Protein AF-A0A920LUT8-F1 (afdb_monomer_lite)

Radius of gyration: 32.02 Å; chains: 1; bounding box: 129×36×58 Å

Secondary structure (DSSP, 8-state):
------------------------------EEEHHHHHHHHHHHHHHTT--B-----TT-EEEPPSSPPEEEESTTSTTEEEEE--STT--EEEEE--B------------PPPPP--

Structure (mmCIF, N/CA/C/O backbone):
data_AF-A0A920LUT8-F1
#
_entry.id   AF-A0A920LUT8-F1
#
loop_
_atom_site.group_PDB
_atom_site.id
_atom_site.type_symbol
_atom_site.label_atom_id
_atom_site.label_alt_id
_atom_site.label_comp_id
_atom_site.label_asym_id
_atom_site.label_entity_id
_atom_site.label_seq_id
_atom_site.pdbx_PDB_ins_code
_atom_site.Cartn_x
_atom_site.Cartn_y
_atom_site.Cartn_z
_atom_site.occupancy
_atom_site.B_iso_or_equiv
_atom_site.auth_seq_id
_atom_site.auth_comp_id
_atom_site.auth_asym_id
_atom_site.auth_atom_id
_atom_site.pdbx_PDB_model_num
ATOM 1 N N . MET A 1 1 ? 87.743 7.765 -6.455 1.00 40.75 1 MET A N 1
ATOM 2 C CA . MET A 1 1 ? 87.195 8.143 -7.779 1.00 40.75 1 MET A CA 1
ATOM 3 C C . MET A 1 1 ? 85.675 8.181 -7.683 1.00 40.75 1 MET A C 1
ATOM 5 O O . MET A 1 1 ? 85.090 7.206 -7.234 1.00 40.75 1 MET A O 1
ATOM 9 N N . LYS A 1 2 ? 85.056 9.324 -8.001 1.00 40.50 2 LYS A N 1
ATOM 10 C CA . LYS A 1 2 ? 83.606 9.565 -7.909 1.00 40.50 2 LYS A CA 1
ATOM 11 C C . LYS A 1 2 ? 82.926 9.144 -9.215 1.00 40.50 2 LYS A C 1
ATOM 13 O O . LYS A 1 2 ? 83.422 9.497 -10.280 1.00 40.50 2 LYS A O 1
ATOM 18 N N . LYS A 1 3 ? 81.773 8.478 -9.135 1.00 42.47 3 LYS A N 1
ATOM 19 C CA . LYS A 1 3 ? 80.779 8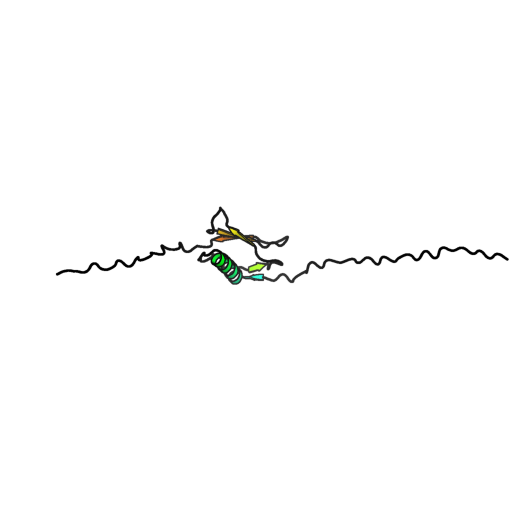.446 -10.218 1.00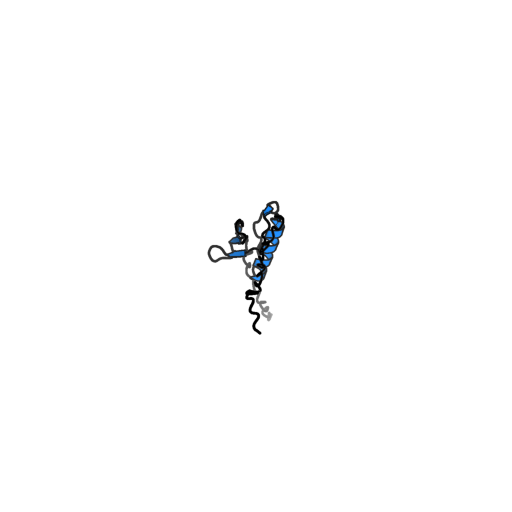 42.47 3 LYS A CA 1
ATOM 20 C C . LYS A 1 3 ? 79.406 8.715 -9.605 1.00 42.47 3 LYS A C 1
ATOM 22 O O . LYS A 1 3 ? 78.791 7.819 -9.043 1.00 42.47 3 LYS A O 1
ATOM 27 N N . SER A 1 4 ? 78.974 9.971 -9.681 1.00 50.00 4 SER A N 1
ATOM 28 C CA . SER A 1 4 ? 77.564 10.338 -9.556 1.00 50.00 4 SER A CA 1
ATOM 29 C C . SER A 1 4 ? 76.917 10.159 -10.917 1.00 50.00 4 SER A C 1
ATOM 31 O O . SER A 1 4 ? 77.368 10.787 -11.867 1.00 50.00 4 SER A O 1
ATOM 33 N N . PHE A 1 5 ? 75.827 9.400 -10.978 1.00 54.19 5 PHE A N 1
ATOM 34 C CA . PHE A 1 5 ? 74.746 9.678 -11.914 1.00 54.19 5 PHE A CA 1
ATOM 35 C C . PHE A 1 5 ? 73.418 9.536 -11.176 1.00 54.19 5 PHE A C 1
ATOM 37 O O . PHE A 1 5 ? 73.011 8.462 -10.744 1.00 54.19 5 PHE A O 1
ATOM 44 N N . SER A 1 6 ? 72.814 10.703 -10.986 1.00 52.16 6 SER A N 1
ATOM 45 C CA . SER A 1 6 ? 71.407 10.937 -10.705 1.00 52.16 6 SER A CA 1
ATOM 46 C C . SER A 1 6 ? 70.526 10.163 -11.685 1.00 52.16 6 SER A C 1
ATOM 48 O O . SER A 1 6 ? 70.771 10.236 -12.884 1.00 52.16 6 SER A O 1
ATOM 50 N N . LEU A 1 7 ? 69.473 9.508 -11.198 1.00 47.59 7 LEU A N 1
ATOM 51 C CA . LEU A 1 7 ? 68.122 9.840 -11.642 1.00 47.59 7 LEU A CA 1
ATOM 52 C C . LEU A 1 7 ? 67.110 9.226 -10.680 1.00 47.59 7 LEU A C 1
ATOM 54 O O . LEU A 1 7 ? 67.124 8.032 -10.392 1.00 47.59 7 LEU A O 1
ATOM 58 N N . ALA A 1 8 ? 66.237 10.090 -10.183 1.00 51.22 8 ALA A N 1
ATOM 59 C CA . ALA A 1 8 ? 65.087 9.773 -9.368 1.00 51.22 8 ALA A CA 1
ATOM 60 C C . ALA A 1 8 ? 64.263 8.619 -9.968 1.00 51.22 8 ALA A C 1
ATOM 62 O O . ALA A 1 8 ? 63.416 8.828 -10.833 1.00 51.22 8 ALA A O 1
ATOM 63 N N . ALA A 1 9 ? 64.442 7.403 -9.452 1.00 50.09 9 ALA A N 1
ATOM 64 C CA . ALA A 1 9 ? 63.496 6.311 -9.648 1.00 50.09 9 ALA A CA 1
ATOM 65 C C . ALA A 1 9 ? 62.304 6.529 -8.705 1.00 50.09 9 ALA A C 1
ATOM 67 O O . ALA A 1 9 ? 62.082 5.805 -7.736 1.00 50.09 9 ALA A O 1
ATOM 68 N N . LYS A 1 10 ? 61.561 7.604 -8.976 1.00 44.19 10 LYS A N 1
ATOM 69 C CA . LYS A 1 10 ? 60.283 7.929 -8.354 1.00 44.19 10 LYS A CA 1
ATOM 70 C C . LYS A 1 10 ? 59.314 6.839 -8.807 1.00 44.19 10 LYS A C 1
ATOM 72 O O . LYS A 1 10 ? 58.771 6.903 -9.904 1.00 44.19 10 LYS A O 1
ATOM 77 N N . LYS A 1 11 ? 59.177 5.774 -8.014 1.00 48.31 11 LYS A N 1
ATOM 78 C CA . LYS A 1 11 ? 58.194 4.717 -8.264 1.00 48.31 11 LYS A CA 1
ATOM 79 C C . LYS A 1 11 ? 56.813 5.329 -8.052 1.00 48.31 11 LYS A C 1
ATOM 81 O O . LYS A 1 11 ? 56.332 5.445 -6.931 1.00 48.31 11 LYS A O 1
ATOM 86 N N . ILE A 1 12 ? 56.244 5.817 -9.148 1.00 58.16 12 ILE A N 1
ATOM 87 C CA . ILE A 1 12 ? 54.877 6.312 -9.247 1.00 58.16 12 ILE A CA 1
ATOM 88 C C . ILE A 1 12 ? 53.975 5.144 -8.840 1.00 58.16 12 ILE A C 1
ATOM 90 O O . ILE A 1 12 ? 53.883 4.145 -9.551 1.00 58.16 12 ILE A O 1
ATOM 94 N N . LEU A 1 13 ? 53.371 5.245 -7.656 1.00 54.34 13 LEU A N 1
ATOM 95 C CA . LEU A 1 13 ? 52.264 4.396 -7.238 1.00 54.34 13 LEU A CA 1
ATOM 96 C C . LEU A 1 13 ? 51.133 4.626 -8.241 1.00 54.34 13 LEU A C 1
ATOM 98 O O . LEU A 1 13 ? 50.437 5.638 -8.177 1.00 54.34 13 LEU A O 1
ATOM 102 N N . ALA A 1 14 ? 50.993 3.710 -9.197 1.00 54.34 14 ALA A N 1
ATOM 103 C CA . ALA A 1 14 ? 49.823 3.622 -10.048 1.00 54.34 14 ALA A CA 1
ATOM 104 C C . ALA A 1 14 ? 48.629 3.280 -9.148 1.00 54.34 14 ALA A C 1
ATOM 106 O O . ALA A 1 14 ? 48.346 2.119 -8.861 1.00 54.34 14 ALA A O 1
ATOM 107 N N . THR A 1 15 ? 47.968 4.317 -8.643 1.00 56.81 15 THR A N 1
ATOM 108 C CA . THR A 1 15 ? 46.637 4.253 -8.048 1.00 56.81 15 THR A CA 1
ATOM 109 C C . THR A 1 15 ? 45.675 3.924 -9.180 1.00 56.81 15 THR A C 1
ATOM 111 O O . THR A 1 15 ? 45.083 4.798 -9.805 1.00 56.81 15 THR A O 1
ATOM 114 N N . ILE A 1 16 ? 45.587 2.638 -9.515 1.00 63.09 16 ILE A N 1
ATOM 115 C CA . ILE A 1 16 ? 44.553 2.128 -10.408 1.00 63.09 16 ILE A CA 1
ATOM 116 C C . ILE A 1 16 ? 43.239 2.357 -9.667 1.00 63.09 16 ILE A C 1
ATOM 118 O O . ILE A 1 16 ? 42.944 1.696 -8.672 1.00 63.09 16 ILE A O 1
ATOM 122 N N . GLY A 1 17 ? 42.520 3.390 -10.105 1.00 57.88 17 GLY A N 1
ATOM 123 C CA . GLY A 1 17 ? 41.250 3.811 -9.547 1.00 57.88 17 GLY A CA 1
ATOM 124 C C . GLY A 1 17 ? 40.284 2.640 -9.517 1.00 57.88 17 GLY A C 1
ATOM 125 O O . GLY A 1 17 ? 39.878 2.119 -10.553 1.00 57.88 17 GLY A O 1
ATOM 126 N N . PHE A 1 18 ? 39.909 2.244 -8.307 1.00 57.72 18 PHE A N 1
ATOM 127 C CA . PHE A 1 18 ? 38.775 1.378 -8.048 1.00 57.72 18 PHE A CA 1
ATOM 128 C C . PHE A 1 18 ? 37.508 2.192 -8.348 1.00 57.72 18 PHE A C 1
ATOM 130 O O . PHE A 1 18 ? 36.867 2.733 -7.453 1.00 57.72 18 PHE A O 1
ATOM 137 N N . MET A 1 19 ? 37.194 2.370 -9.636 1.00 61.09 19 MET A N 1
ATOM 138 C CA . MET A 1 19 ? 35.882 2.836 -10.079 1.00 61.09 19 MET A CA 1
ATOM 139 C C . MET A 1 19 ? 34.900 1.705 -9.792 1.00 61.09 19 MET A C 1
ATOM 141 O O . MET A 1 19 ? 34.666 0.826 -10.620 1.00 61.09 19 MET A O 1
ATOM 145 N N . ILE A 1 20 ? 34.362 1.714 -8.574 1.00 63.88 20 ILE A N 1
ATOM 146 C CA . ILE A 1 20 ? 33.178 0.944 -8.219 1.00 63.88 20 ILE A CA 1
ATOM 147 C C . ILE A 1 20 ? 32.042 1.582 -9.007 1.00 63.88 20 ILE A C 1
ATOM 149 O O . ILE A 1 20 ? 31.419 2.547 -8.569 1.00 63.88 20 ILE A O 1
ATOM 153 N N . VAL A 1 21 ? 31.804 1.097 -10.221 1.00 60.88 21 VAL A N 1
ATOM 154 C CA . VAL A 1 21 ? 30.523 1.334 -10.871 1.00 60.88 21 VAL A CA 1
ATOM 155 C C . VAL A 1 21 ? 29.509 0.632 -9.979 1.00 60.88 21 VAL A C 1
ATOM 157 O O . VAL A 1 21 ? 29.426 -0.594 -9.967 1.00 60.88 21 VAL A O 1
ATOM 160 N N . SER A 1 22 ? 28.789 1.403 -9.168 1.00 58.72 22 SER A N 1
ATOM 161 C CA . SER A 1 22 ? 27.591 0.923 -8.496 1.00 58.72 22 SER A CA 1
ATOM 162 C C . SER A 1 22 ? 26.595 0.565 -9.590 1.00 58.72 22 SER A C 1
ATOM 164 O O . SER A 1 22 ? 25.882 1.430 -10.100 1.00 58.72 22 SER A O 1
ATOM 166 N N . LEU A 1 23 ? 26.581 -0.706 -10.001 1.00 59.34 23 LEU A N 1
ATOM 167 C CA . LEU A 1 23 ? 25.481 -1.263 -10.772 1.00 59.34 23 LEU A CA 1
ATOM 168 C C . LEU A 1 23 ? 24.253 -1.241 -9.857 1.00 59.34 23 LEU A C 1
ATOM 170 O O . LEU A 1 23 ? 23.953 -2.214 -9.171 1.00 59.34 23 LEU A O 1
ATOM 174 N N . ASN A 1 24 ? 23.543 -0.114 -9.830 1.00 59.44 24 ASN A N 1
ATOM 175 C CA . ASN A 1 24 ? 22.152 -0.118 -9.413 1.00 59.44 24 ASN A CA 1
ATOM 176 C C . ASN A 1 24 ? 21.436 -0.972 -10.458 1.00 59.44 24 ASN A C 1
ATOM 178 O O . ASN A 1 24 ? 21.357 -0.587 -11.625 1.00 59.44 24 ASN A O 1
ATOM 182 N N . GLY A 1 25 ? 21.075 -2.193 -10.062 1.00 58.59 25 GLY A N 1
ATOM 183 C CA . GLY A 1 25 ? 20.589 -3.224 -10.964 1.00 58.59 25 GLY A CA 1
ATOM 184 C C . GLY A 1 25 ? 19.473 -2.693 -11.850 1.00 58.59 25 GLY A C 1
ATOM 185 O O . GLY A 1 25 ? 18.411 -2.316 -11.363 1.00 58.59 25 GLY A O 1
ATOM 186 N N . LEU A 1 26 ? 19.709 -2.704 -13.160 1.00 54.00 26 LEU A N 1
ATOM 187 C CA . LEU A 1 26 ? 18.654 -2.599 -14.154 1.00 54.00 26 LEU A CA 1
ATOM 188 C C . LEU A 1 26 ? 17.880 -3.923 -14.119 1.00 54.00 26 LEU A C 1
ATOM 190 O O . LEU A 1 26 ? 18.115 -4.825 -14.920 1.00 54.00 26 LEU A O 1
ATOM 194 N N . GLN A 1 27 ? 17.034 -4.090 -13.104 1.00 57.41 27 GLN A N 1
ATOM 195 C CA . GLN A 1 27 ? 16.124 -5.222 -13.025 1.00 57.41 27 GLN A CA 1
ATOM 196 C C . GLN A 1 27 ? 15.084 -5.059 -14.127 1.00 57.41 27 GLN A C 1
ATOM 198 O O . GLN A 1 27 ? 14.499 -3.987 -14.297 1.00 57.41 27 GLN A O 1
ATOM 203 N N . ALA A 1 28 ? 14.901 -6.121 -14.915 1.00 55.28 28 ALA A N 1
ATOM 204 C CA . ALA A 1 28 ? 13.839 -6.195 -15.904 1.00 55.28 28 ALA A CA 1
ATOM 205 C C . ALA A 1 28 ? 12.531 -5.772 -15.228 1.00 55.28 28 ALA A C 1
ATOM 207 O O . ALA A 1 28 ? 12.160 -6.338 -14.200 1.00 55.28 28 ALA A O 1
ATOM 208 N N . ALA A 1 29 ? 11.880 -4.741 -15.769 1.00 64.56 29 ALA A N 1
ATOM 209 C CA . ALA A 1 29 ? 10.667 -4.188 -15.191 1.00 64.56 29 ALA A CA 1
ATOM 210 C C . ALA A 1 29 ? 9.545 -5.230 -15.291 1.00 64.56 29 ALA A C 1
ATOM 212 O O . ALA A 1 29 ? 8.831 -5.305 -16.290 1.00 64.56 29 ALA A O 1
ATOM 213 N N . GLY A 1 30 ? 9.430 -6.071 -14.265 1.00 85.12 30 GLY A N 1
ATOM 214 C CA . GLY A 1 30 ? 8.316 -6.987 -14.099 1.00 85.12 30 GLY A CA 1
ATOM 215 C C . GLY A 1 30 ? 7.012 -6.226 -13.875 1.00 85.12 30 GLY A C 1
ATOM 216 O O . GLY A 1 30 ? 6.982 -4.998 -13.739 1.00 85.12 30 GLY A O 1
ATOM 217 N N . SER A 1 31 ? 5.913 -6.965 -13.804 1.00 92.19 31 SER A N 1
ATOM 218 C CA . SER A 1 31 ? 4.617 -6.427 -13.401 1.00 92.19 31 SER A CA 1
ATOM 219 C C . SER A 1 31 ? 4.126 -7.124 -12.145 1.00 92.19 31 SER A C 1
ATOM 221 O O . SER A 1 31 ? 4.203 -8.347 -12.073 1.00 92.19 31 SER A O 1
ATOM 223 N N . ILE A 1 32 ? 3.556 -6.359 -11.220 1.00 94.88 32 ILE A N 1
ATOM 224 C CA . ILE A 1 32 ? 2.781 -6.882 -10.098 1.00 94.88 32 ILE A CA 1
ATOM 225 C C . ILE A 1 32 ? 1.292 -6.770 -10.426 1.00 94.88 32 ILE A C 1
ATOM 227 O O . ILE A 1 32 ? 0.805 -5.715 -10.854 1.00 94.88 32 ILE A O 1
ATOM 231 N N . SER A 1 33 ? 0.568 -7.871 -10.242 1.00 96.19 33 SER A N 1
ATOM 232 C CA . SER A 1 33 ? -0.865 -7.918 -10.533 1.00 96.19 33 SER A CA 1
ATOM 233 C C . SER A 1 33 ? -1.701 -7.342 -9.401 1.00 96.19 33 SER A C 1
ATOM 235 O O . SER A 1 33 ? -1.302 -7.316 -8.237 1.00 96.19 33 SER A O 1
ATOM 237 N N . GLY A 1 34 ? -2.925 -6.931 -9.716 1.00 96.00 34 GLY A N 1
ATOM 238 C CA . GLY A 1 34 ? -3.866 -6.481 -8.702 1.00 96.00 34 GLY A CA 1
ATOM 239 C C . GLY A 1 34 ? -4.295 -7.583 -7.728 1.00 96.00 34 GLY A C 1
ATOM 240 O O . GLY A 1 34 ? -4.706 -7.289 -6.608 1.00 96.00 34 GLY A O 1
ATOM 241 N N . VAL A 1 35 ? -4.192 -8.858 -8.110 1.00 96.75 35 VAL A N 1
ATOM 242 C CA . VAL A 1 35 ? -4.430 -9.979 -7.185 1.00 96.75 35 VAL A CA 1
ATOM 243 C C . VAL A 1 35 ? -3.315 -10.055 -6.148 1.00 96.75 35 VAL A C 1
ATOM 245 O O . VAL A 1 35 ? -3.590 -10.089 -4.951 1.00 96.75 35 VAL A O 1
ATOM 248 N N . GLU A 1 36 ? -2.070 -10.017 -6.608 1.00 95.94 36 GLU A N 1
ATOM 249 C CA . GLU A 1 36 ? -0.878 -10.057 -5.761 1.00 95.94 36 GLU A CA 1
ATOM 250 C C . GLU A 1 36 ? -0.818 -8.844 -4.829 1.00 95.94 36 GLU A C 1
ATOM 252 O O . GLU A 1 36 ? -0.685 -8.989 -3.615 1.00 95.94 36 GLU A O 1
ATOM 257 N N . LEU A 1 37 ? -1.073 -7.648 -5.368 1.00 96.62 37 LEU A N 1
ATOM 258 C CA . LEU A 1 37 ? -1.102 -6.416 -4.587 1.00 96.62 37 LEU A CA 1
ATOM 259 C C . LEU A 1 37 ? -2.182 -6.429 -3.496 1.00 96.62 37 LEU A C 1
ATOM 261 O O . LEU A 1 37 ? -1.967 -5.932 -2.389 1.00 96.62 37 LEU A O 1
ATOM 265 N N . ARG A 1 38 ? -3.346 -7.025 -3.786 1.00 97.12 38 ARG A N 1
ATOM 266 C CA . ARG A 1 38 ? -4.398 -7.240 -2.785 1.00 97.12 38 ARG A CA 1
ATOM 267 C C . ARG A 1 38 ? -3.942 -8.213 -1.701 1.00 97.12 38 ARG A C 1
ATOM 269 O O . ARG A 1 38 ? -4.267 -7.983 -0.540 1.00 97.12 38 ARG A O 1
ATOM 276 N N . GLY A 1 39 ? -3.198 -9.256 -2.066 1.00 96.94 39 GLY A N 1
ATOM 277 C CA . GLY A 1 39 ? -2.576 -10.190 -1.128 1.00 96.94 39 GLY A CA 1
ATOM 278 C C . GLY A 1 39 ? -1.657 -9.471 -0.143 1.00 96.94 39 GLY A C 1
ATOM 279 O O . GLY A 1 39 ? -1.900 -9.536 1.058 1.00 96.94 39 GLY A O 1
ATOM 280 N N . HIS A 1 40 ? -0.694 -8.689 -0.644 1.00 96.81 40 HIS A N 1
ATOM 281 C CA . HIS A 1 40 ? 0.216 -7.909 0.205 1.00 96.81 40 HIS A CA 1
ATOM 282 C C . HIS A 1 40 ? -0.523 -6.946 1.141 1.00 96.81 40 HIS A C 1
ATOM 284 O O . HIS A 1 40 ? -0.235 -6.906 2.335 1.00 96.81 40 HIS A O 1
ATOM 290 N N . LEU A 1 41 ? -1.516 -6.210 0.628 1.00 97.38 41 LEU A N 1
ATOM 291 C CA . LEU A 1 41 ? -2.309 -5.303 1.458 1.00 97.38 41 LEU A CA 1
ATOM 292 C C . LEU A 1 41 ? -3.135 -6.058 2.515 1.00 97.38 41 LEU A C 1
ATOM 294 O O . LEU A 1 41 ? -3.298 -5.569 3.628 1.00 97.38 41 LEU A O 1
ATOM 298 N N . THR A 1 42 ? -3.654 -7.243 2.188 1.00 96.88 42 THR A N 1
ATOM 299 C CA . THR A 1 42 ? -4.412 -8.068 3.142 1.00 96.88 42 THR A CA 1
ATOM 300 C C . THR A 1 42 ? -3.508 -8.568 4.267 1.00 96.88 42 THR A C 1
ATOM 302 O O . THR A 1 42 ? -3.893 -8.472 5.430 1.00 96.88 42 THR A O 1
ATOM 305 N N . SER A 1 43 ? -2.293 -9.024 3.946 1.00 97.19 43 SER A N 1
ATOM 306 C CA . SER A 1 43 ? -1.292 -9.414 4.947 1.00 97.19 43 SER A CA 1
ATOM 307 C C . SER A 1 43 ? -0.902 -8.241 5.844 1.00 97.19 43 SER A C 1
ATOM 309 O O . SER A 1 43 ? -0.956 -8.370 7.063 1.00 97.19 43 SER A O 1
ATOM 311 N N . TYR A 1 44 ? -0.627 -7.071 5.255 1.00 97.00 44 TYR A N 1
ATOM 312 C CA . TYR A 1 44 ? -0.342 -5.849 6.011 1.00 97.00 44 TYR A CA 1
ATOM 313 C C . TYR A 1 44 ? -1.472 -5.504 6.993 1.00 97.00 44 TYR A C 1
ATOM 315 O O . TYR A 1 44 ? -1.209 -5.193 8.149 1.00 97.00 44 TYR A O 1
ATOM 323 N N . LEU A 1 45 ? -2.743 -5.595 6.579 1.00 96.31 45 LEU A N 1
ATOM 324 C CA . LEU A 1 45 ? -3.876 -5.355 7.481 1.00 96.31 45 LEU A CA 1
ATOM 325 C C . LEU A 1 45 ? -3.957 -6.394 8.608 1.00 96.31 45 LEU A C 1
ATOM 327 O O . LEU A 1 45 ? -4.200 -6.019 9.756 1.00 96.31 45 LEU A O 1
ATOM 331 N N . ALA A 1 46 ? -3.717 -7.670 8.304 1.00 96.19 46 ALA A N 1
ATOM 332 C CA . ALA A 1 46 ? -3.736 -8.742 9.296 1.00 96.19 46 ALA A CA 1
ATOM 333 C C . ALA A 1 46 ? -2.648 -8.561 10.368 1.00 96.19 46 ALA A C 1
ATOM 335 O O . ALA A 1 46 ? -2.916 -8.776 11.550 1.00 96.19 46 ALA A O 1
ATOM 336 N N . GLU A 1 47 ? -1.458 -8.088 9.987 1.00 96.12 47 GLU A N 1
ATOM 337 C CA . GLU A 1 47 ? -0.380 -7.725 10.922 1.00 96.12 47 GLU A CA 1
ATOM 338 C C . GLU A 1 47 ? -0.785 -6.593 11.879 1.00 96.12 47 GLU A C 1
ATOM 340 O O . GLU A 1 47 ? -0.312 -6.538 13.012 1.00 96.12 47 GLU A O 1
ATOM 345 N N . GLN A 1 48 ? -1.709 -5.721 11.461 1.00 94.69 48 GLN A N 1
ATOM 346 C CA . GLN A 1 48 ? -2.301 -4.678 12.310 1.00 94.69 48 GLN A CA 1
ATOM 347 C C . GLN A 1 48 ? -3.511 -5.173 13.126 1.00 94.69 48 GLN A C 1
ATOM 349 O O . GLN A 1 48 ? -4.184 -4.377 13.781 1.00 94.69 48 GLN A O 1
ATOM 354 N N . GLY A 1 49 ? -3.832 -6.471 13.075 1.00 94.88 49 GLY A N 1
ATOM 355 C CA . GLY A 1 49 ? -5.012 -7.046 13.725 1.00 94.88 49 GLY A CA 1
ATOM 356 C C . GLY A 1 49 ? -6.335 -6.662 13.055 1.00 94.88 49 GLY A C 1
ATOM 357 O O . GLY A 1 49 ? -7.389 -6.722 13.690 1.00 94.88 49 GLY A O 1
ATOM 358 N N . LEU A 1 50 ? -6.293 -6.241 11.789 1.00 94.75 50 LEU A N 1
ATOM 359 C CA . LEU A 1 50 ? -7.457 -5.813 11.024 1.00 94.75 50 LEU A CA 1
ATOM 360 C C . LEU A 1 50 ? -7.849 -6.866 9.990 1.00 94.75 50 LEU A C 1
ATOM 362 O O . LEU A 1 50 ? -7.007 -7.495 9.354 1.00 94.75 50 LEU A O 1
ATOM 366 N N . VAL A 1 51 ? -9.154 -6.997 9.774 1.00 95.12 51 VAL A N 1
ATOM 367 C CA . VAL A 1 51 ? -9.725 -7.821 8.706 1.00 95.12 51 VAL A CA 1
ATOM 368 C C . VAL A 1 51 ? -10.491 -6.905 7.761 1.00 95.12 51 VAL A C 1
ATOM 370 O O . VAL A 1 51 ? -11.243 -6.027 8.190 1.00 95.12 51 VAL A O 1
ATOM 373 N N . GLY A 1 52 ? -10.277 -7.071 6.462 1.00 93.31 52 GLY A N 1
ATOM 374 C CA . GLY A 1 52 ? -10.936 -6.267 5.443 1.00 93.31 52 GLY A CA 1
ATOM 375 C C . GLY A 1 52 ? -10.876 -6.915 4.071 1.00 93.31 52 GLY A C 1
ATOM 376 O O . GLY A 1 52 ? -10.137 -7.873 3.850 1.00 93.31 52 GLY A O 1
ATOM 377 N N . ALA A 1 53 ? -11.648 -6.358 3.143 1.00 94.56 53 ALA A N 1
ATOM 378 C CA . ALA A 1 53 ? -11.701 -6.781 1.748 1.00 94.56 53 ALA A CA 1
ATOM 379 C C . ALA A 1 53 ? -11.235 -5.643 0.817 1.00 94.56 53 ALA A C 1
ATOM 381 O O . ALA A 1 53 ? -12.075 -4.918 0.262 1.00 94.56 53 ALA A O 1
ATOM 382 N N . PRO A 1 54 ? -9.912 -5.453 0.624 1.00 96.12 54 PRO A N 1
ATOM 383 C CA . PRO A 1 54 ? -9.407 -4.315 -0.126 1.00 96.12 54 PRO A CA 1
ATOM 384 C C . PRO A 1 54 ? -9.958 -4.236 -1.551 1.00 96.12 54 PRO A C 1
ATOM 386 O O . PRO A 1 54 ? -9.921 -5.192 -2.330 1.00 96.12 54 PRO A O 1
ATOM 389 N N . ALA A 1 55 ? -10.455 -3.054 -1.904 1.00 95.56 55 ALA A N 1
ATOM 390 C CA . ALA A 1 55 ? -11.096 -2.765 -3.175 1.00 95.56 55 ALA A CA 1
ATOM 391 C C . ALA A 1 55 ? -10.052 -2.538 -4.276 1.00 95.56 55 ALA A C 1
ATOM 393 O O . ALA A 1 55 ? -9.7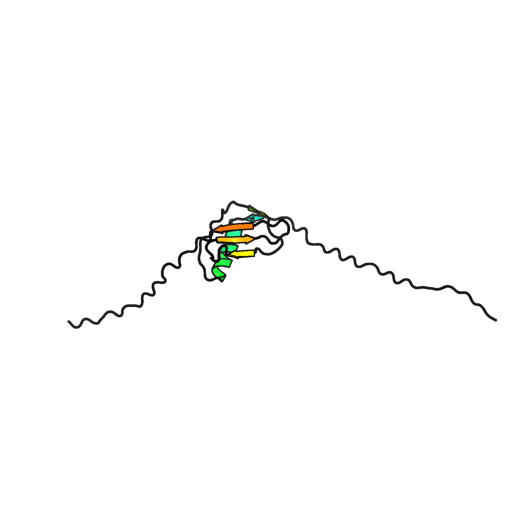54 -1.399 -4.637 1.00 95.56 55 ALA A O 1
ATOM 394 N N . LEU A 1 56 ? -9.499 -3.630 -4.807 1.00 95.00 56 LEU A N 1
ATOM 395 C CA . LEU A 1 56 ? -8.469 -3.589 -5.842 1.00 95.00 56 LEU A CA 1
ATOM 396 C C . LEU A 1 56 ? -8.827 -4.489 -7.030 1.00 95.00 56 LEU A C 1
ATOM 398 O O . LEU A 1 56 ? -9.106 -5.679 -6.862 1.00 95.00 56 LEU A O 1
ATOM 402 N N . ASN A 1 57 ? -8.819 -3.914 -8.236 1.00 95.19 57 ASN A N 1
ATOM 403 C CA . ASN A 1 57 ? -9.135 -4.631 -9.473 1.00 95.19 57 ASN A CA 1
ATOM 404 C C . ASN A 1 57 ? -8.064 -5.698 -9.755 1.00 95.19 57 ASN A C 1
ATOM 406 O O . ASN A 1 57 ? -6.898 -5.358 -9.927 1.00 95.19 57 ASN A O 1
ATOM 410 N N . SER A 1 58 ? -8.471 -6.968 -9.830 1.00 93.50 58 SER A N 1
ATOM 411 C CA . SER A 1 58 ? -7.589 -8.115 -10.099 1.00 93.50 58 SER A CA 1
ATOM 412 C C . SER A 1 58 ? -6.869 -8.035 -11.440 1.00 93.50 58 SER A C 1
ATOM 414 O O . SER A 1 58 ? -5.739 -8.494 -11.541 1.00 93.50 58 SER A O 1
ATOM 416 N N . SER A 1 59 ? -7.511 -7.462 -12.457 1.00 94.62 59 SER A N 1
ATOM 417 C CA . SER A 1 59 ? -6.985 -7.396 -13.824 1.00 94.62 59 SER A CA 1
ATOM 418 C C . SER A 1 59 ? -6.040 -6.215 -14.041 1.00 94.62 59 SER A C 1
ATOM 420 O O . SER A 1 59 ? -5.457 -6.083 -15.114 1.00 94.62 59 SER A O 1
ATOM 422 N N . ARG A 1 60 ? -5.898 -5.325 -13.050 1.00 95.69 60 ARG A N 1
ATOM 423 C CA . ARG A 1 60 ? -4.982 -4.190 -1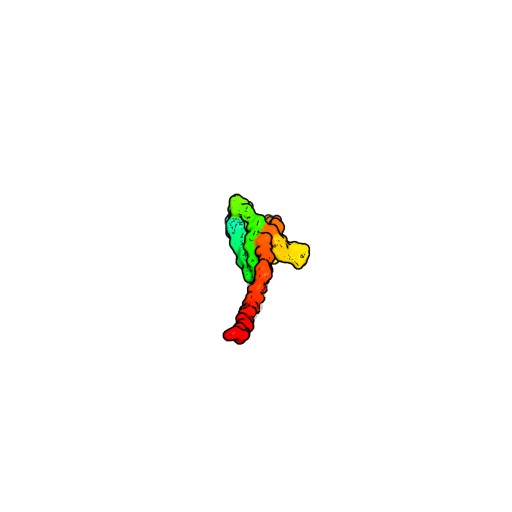3.152 1.00 95.69 60 ARG A CA 1
ATOM 424 C C . ARG A 1 60 ? -3.548 -4.675 -12.972 1.00 95.69 60 ARG A C 1
ATOM 426 O O . ARG A 1 60 ? -3.261 -5.388 -12.019 1.00 95.69 60 ARG A O 1
ATOM 433 N N . GLN A 1 61 ? -2.668 -4.232 -13.860 1.00 95.75 61 GLN A N 1
ATOM 434 C CA . GLN A 1 61 ? -1.232 -4.448 -13.751 1.00 95.75 61 GLN A CA 1
ATOM 435 C C . GLN A 1 61 ? -0.555 -3.162 -13.285 1.00 95.75 61 GLN A C 1
ATOM 437 O O . GLN A 1 61 ? -0.927 -2.063 -13.708 1.00 95.75 61 GLN A O 1
ATOM 442 N N . PHE A 1 62 ? 0.447 -3.309 -12.430 1.00 94.88 62 PHE A N 1
ATOM 443 C CA . PHE A 1 62 ? 1.340 -2.236 -12.020 1.00 94.88 62 PHE A CA 1
ATOM 444 C C . PHE A 1 62 ? 2.769 -2.633 -12.358 1.00 94.88 62 PHE A C 1
ATOM 446 O O . PHE A 1 62 ? 3.091 -3.817 -12.434 1.00 94.88 62 PHE A O 1
ATOM 453 N N . ARG A 1 63 ? 3.645 -1.648 -12.547 1.00 94.38 63 ARG A N 1
ATOM 454 C CA . ARG A 1 63 ? 5.079 -1.920 -12.656 1.00 94.38 63 ARG A CA 1
ATOM 455 C C . ARG A 1 63 ? 5.565 -2.523 -11.334 1.00 94.38 63 ARG A C 1
ATOM 457 O O . ARG A 1 63 ? 5.194 -2.014 -10.278 1.00 94.38 63 ARG A O 1
ATOM 464 N N . ALA A 1 64 ? 6.367 -3.578 -11.382 1.00 93.25 64 ALA A N 1
ATOM 465 C CA . ALA A 1 64 ? 7.043 -4.082 -10.194 1.00 93.25 64 ALA A CA 1
ATOM 466 C C . ALA A 1 64 ? 8.009 -3.022 -9.643 1.00 93.25 64 ALA A C 1
ATOM 468 O O . ALA A 1 64 ? 8.551 -2.211 -10.398 1.00 93.25 64 ALA A O 1
ATOM 469 N N . CYS A 1 65 ? 8.179 -3.028 -8.327 1.00 92.25 65 CYS A N 1
ATOM 470 C CA . CYS A 1 65 ? 9.109 -2.153 -7.630 1.00 92.25 65 CYS A CA 1
ATOM 471 C C . CYS A 1 65 ? 10.433 -2.877 -7.424 1.00 92.25 65 CYS A C 1
ATOM 473 O O . CYS A 1 65 ? 10.461 -4.096 -7.267 1.00 92.25 65 CYS A O 1
ATOM 475 N N . SER A 1 66 ? 11.516 -2.113 -7.407 1.00 91.12 66 SER A N 1
ATOM 476 C CA . SER A 1 66 ? 12.862 -2.624 -7.141 1.00 91.12 66 SER A CA 1
ATOM 477 C C . SER A 1 66 ? 13.093 -2.830 -5.639 1.00 91.12 66 SER A C 1
ATOM 479 O O . SER A 1 66 ? 13.947 -3.616 -5.237 1.00 91.12 66 SER A O 1
ATOM 481 N N . ALA A 1 67 ? 12.326 -2.118 -4.809 1.00 91.25 67 ALA A N 1
ATOM 482 C CA . ALA A 1 67 ? 12.269 -2.273 -3.360 1.00 91.25 67 ALA A CA 1
ATOM 483 C C . ALA A 1 67 ? 10.836 -2.563 -2.880 1.00 91.25 67 ALA A C 1
ATOM 485 O O . ALA A 1 67 ? 9.872 -2.433 -3.639 1.00 91.25 67 ALA A O 1
ATOM 486 N N . ASP A 1 68 ? 10.701 -2.949 -1.610 1.00 93.81 68 ASP A N 1
ATOM 487 C CA . ASP A 1 68 ? 9.422 -3.340 -1.016 1.00 93.81 68 ASP A CA 1
ATOM 488 C C . ASP A 1 68 ? 8.367 -2.226 -1.064 1.00 93.81 68 ASP A C 1
ATOM 490 O O . ASP A 1 68 ? 8.648 -1.030 -0.919 1.00 93.81 68 ASP A O 1
ATOM 494 N N . LEU A 1 69 ? 7.113 -2.641 -1.247 1.00 96.94 69 LEU A N 1
ATOM 495 C CA . LEU A 1 69 ? 5.966 -1.742 -1.230 1.00 96.94 69 LEU A CA 1
ATOM 496 C C . LEU A 1 69 ? 5.792 -1.111 0.150 1.00 96.94 69 LEU A C 1
ATOM 498 O O . LEU A 1 69 ? 5.864 -1.781 1.178 1.00 96.94 69 LEU A O 1
ATOM 502 N N . GLN A 1 70 ? 5.475 0.180 0.162 1.00 97.75 70 GLN A N 1
ATOM 503 C CA . GLN A 1 70 ? 5.148 0.907 1.383 1.00 97.75 70 GLN A CA 1
ATOM 504 C C . GLN A 1 70 ? 3.640 1.086 1.510 1.00 97.75 70 GLN A C 1
ATOM 506 O O . GLN A 1 70 ? 2.971 1.456 0.545 1.00 97.75 70 GLN A O 1
ATOM 511 N N . PHE A 1 71 ? 3.129 0.871 2.719 1.00 97.81 71 PHE A N 1
ATOM 512 C CA . PHE A 1 71 ? 1.716 0.990 3.058 1.00 97.81 71 PHE A CA 1
ATOM 513 C C . PHE A 1 71 ? 1.549 2.047 4.146 1.00 97.81 71 PHE A C 1
ATOM 515 O O . PHE A 1 71 ? 2.156 1.942 5.212 1.00 97.81 71 PHE A O 1
ATOM 522 N N . SER A 1 72 ? 0.731 3.065 3.890 1.00 97.44 72 SER A N 1
ATOM 523 C CA . SER A 1 72 ? 0.460 4.131 4.856 1.00 97.44 72 SER A CA 1
ATOM 524 C C . SER A 1 72 ? -1.043 4.412 4.977 1.00 97.44 72 SER A C 1
ATOM 526 O O . SER A 1 72 ? -1.740 4.551 3.967 1.00 97.44 72 SER A O 1
ATOM 528 N N . PRO A 1 73 ? -1.593 4.501 6.201 1.00 97.12 73 PRO A N 1
ATOM 529 C CA . PRO A 1 73 ? -2.970 4.932 6.397 1.00 97.12 73 PRO A CA 1
ATOM 530 C C . PRO A 1 73 ? -3.179 6.374 5.943 1.00 97.12 73 PRO A C 1
ATOM 532 O O . PRO A 1 73 ? -2.416 7.270 6.307 1.00 97.12 73 PRO A O 1
ATOM 535 N N . LEU A 1 74 ? -4.254 6.616 5.195 1.00 95.50 74 LEU A N 1
ATOM 536 C CA . LEU A 1 74 ? -4.692 7.966 4.867 1.00 95.50 74 LEU A CA 1
ATOM 537 C C . LEU A 1 74 ? -5.702 8.470 5.901 1.00 95.50 74 LEU A C 1
ATOM 539 O O . LEU A 1 74 ? -6.536 7.723 6.415 1.00 95.50 74 LEU A O 1
ATOM 543 N N . PHE A 1 75 ? -5.652 9.774 6.182 1.00 88.69 75 PHE A N 1
ATOM 544 C CA . PHE A 1 75 ? -6.608 10.459 7.063 1.00 88.69 75 PHE A CA 1
ATOM 545 C C . PHE A 1 75 ? -6.676 9.883 8.492 1.00 88.69 75 PHE A C 1
ATOM 547 O O . PHE A 1 75 ? -7.731 9.902 9.121 1.00 88.69 75 PHE A O 1
ATOM 554 N N . GLY A 1 76 ? -5.565 9.336 9.000 1.00 89.69 76 GLY A N 1
ATOM 555 C CA . GLY A 1 76 ? -5.480 8.806 10.367 1.00 89.69 76 GLY A CA 1
ATOM 556 C C . GLY A 1 76 ? -6.305 7.538 10.619 1.00 89.69 76 GLY A C 1
ATOM 557 O O . GLY A 1 76 ? -6.526 7.179 11.772 1.00 89.69 76 GLY A O 1
ATOM 558 N N . SER A 1 77 ? -6.774 6.854 9.569 1.00 93.38 77 SER A N 1
ATOM 559 C CA . SER A 1 77 ? -7.546 5.617 9.698 1.00 93.38 77 SER A CA 1
ATOM 560 C C . SER A 1 77 ? -7.136 4.582 8.655 1.00 93.38 77 SER A C 1
ATOM 562 O O . SER A 1 77 ? -6.698 4.912 7.558 1.00 93.38 77 SER A O 1
ATOM 564 N N . PHE A 1 78 ? -7.363 3.307 8.959 1.00 95.50 78 PHE A N 1
ATOM 565 C CA . PHE A 1 78 ? -7.095 2.203 8.034 1.00 95.50 78 PHE A CA 1
ATOM 566 C C . PHE A 1 78 ? -8.199 2.008 6.986 1.00 95.50 78 PHE A C 1
ATOM 568 O O . PHE A 1 78 ? -8.188 1.010 6.274 1.00 95.50 78 PHE A O 1
ATOM 575 N N . GLN A 1 79 ? -9.169 2.925 6.862 1.00 95.50 79 GLN A N 1
ATOM 576 C CA . GLN A 1 79 ? -10.243 2.813 5.863 1.00 95.50 79 GLN A CA 1
ATOM 577 C C . GLN A 1 79 ? -9.715 2.926 4.429 1.00 95.50 79 GLN A C 1
ATOM 579 O O . GLN A 1 79 ? -10.276 2.336 3.501 1.00 95.50 79 GLN A O 1
ATOM 584 N N . THR A 1 80 ? -8.644 3.699 4.249 1.00 97.12 80 THR A N 1
ATOM 585 C CA . THR A 1 80 ? -7.946 3.856 2.976 1.00 97.12 80 THR A CA 1
ATOM 586 C C . THR A 1 80 ? -6.449 3.792 3.231 1.00 97.12 80 THR A C 1
ATOM 588 O O . THR A 1 80 ? -5.941 4.531 4.068 1.00 97.12 80 THR A O 1
ATOM 591 N N . ILE A 1 81 ? -5.756 2.925 2.501 1.00 98.06 81 ILE A N 1
ATOM 592 C CA . ILE A 1 81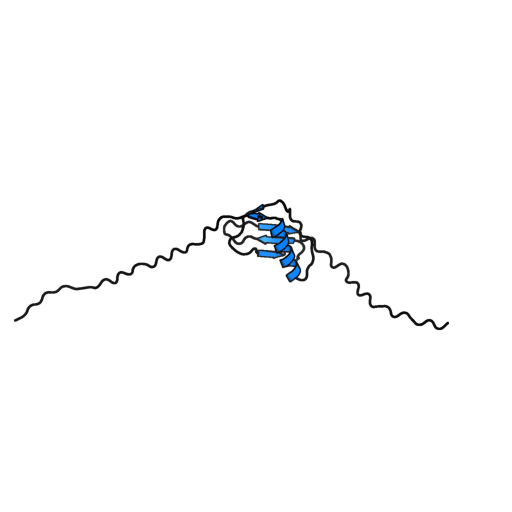 ? -4.299 2.810 2.539 1.00 98.06 81 ILE A CA 1
ATOM 593 C C . ILE A 1 81 ? -3.735 3.389 1.247 1.00 98.06 81 ILE A C 1
ATOM 595 O O . ILE A 1 81 ? -4.204 3.045 0.159 1.00 98.06 81 ILE A O 1
ATOM 599 N N . GLU A 1 82 ? -2.744 4.268 1.355 1.00 98.19 82 GLU A N 1
ATOM 600 C CA . GLU A 1 82 ? -1.861 4.579 0.241 1.00 98.19 82 GLU A CA 1
ATOM 601 C C . GLU A 1 82 ? -0.818 3.467 0.129 1.00 98.19 82 GLU A C 1
ATOM 603 O O . GLU A 1 82 ? -0.124 3.133 1.087 1.00 98.19 82 GLU A O 1
ATOM 608 N N . ILE A 1 83 ? -0.742 2.876 -1.057 1.00 97.94 83 ILE A N 1
ATOM 609 C CA . ILE A 1 83 ? 0.323 1.962 -1.438 1.00 97.94 83 ILE A CA 1
ATOM 610 C C . ILE A 1 83 ? 1.289 2.743 -2.315 1.00 97.94 83 ILE A C 1
ATOM 612 O O . ILE A 1 83 ? 0.867 3.324 -3.322 1.00 97.94 83 ILE A O 1
ATOM 616 N N . ARG A 1 84 ? 2.575 2.727 -1.967 1.00 97.69 84 ARG A N 1
ATOM 617 C CA . ARG A 1 84 ? 3.631 3.425 -2.696 1.00 97.69 84 ARG A CA 1
ATOM 618 C C . ARG A 1 84 ? 4.743 2.473 -3.118 1.00 97.69 84 ARG A C 1
ATOM 620 O O . ARG A 1 84 ? 5.322 1.767 -2.296 1.00 97.69 84 ARG A O 1
ATOM 627 N N . CYS A 1 85 ? 5.088 2.549 -4.396 1.00 96.81 85 CYS A N 1
ATOM 628 C CA . CYS A 1 85 ? 6.340 2.048 -4.935 1.00 96.81 85 CYS A CA 1
ATOM 629 C C . CYS A 1 85 ? 7.458 3.062 -4.612 1.00 96.81 85 CYS A C 1
ATOM 631 O O . CYS A 1 85 ? 7.334 4.227 -5.008 1.00 96.81 85 CYS A O 1
ATOM 633 N N . PRO A 1 86 ? 8.505 2.692 -3.852 1.00 95.94 86 PRO A N 1
ATOM 634 C CA . PRO A 1 86 ? 9.547 3.626 -3.411 1.00 95.94 86 PRO A CA 1
ATOM 635 C C . PRO A 1 86 ? 10.492 4.109 -4.515 1.00 95.94 86 PRO A C 1
ATOM 637 O O . PRO A 1 86 ? 11.202 5.088 -4.286 1.00 95.94 86 PRO A O 1
ATOM 640 N N . ASP A 1 87 ? 10.499 3.436 -5.665 1.00 93.88 87 ASP A N 1
ATOM 641 C CA . ASP A 1 87 ? 11.367 3.715 -6.807 1.00 93.88 87 ASP A CA 1
ATOM 642 C C . ASP A 1 87 ? 11.266 5.182 -7.278 1.00 93.88 87 ASP A C 1
ATOM 644 O O . ASP A 1 87 ? 10.261 5.859 -7.047 1.00 93.88 87 ASP A O 1
ATOM 648 N N . ASN A 1 88 ? 12.305 5.681 -7.962 1.00 90.06 88 ASN A N 1
ATOM 649 C CA . ASN A 1 88 ? 12.384 7.082 -8.408 1.00 90.06 88 ASN A CA 1
ATOM 650 C C . ASN A 1 88 ? 11.196 7.491 -9.302 1.00 90.06 88 ASN A C 1
ATOM 652 O O . ASN A 1 88 ? 10.593 8.533 -9.068 1.00 90.06 88 ASN A O 1
ATOM 656 N N . ASP A 1 89 ? 10.798 6.606 -10.220 1.00 89.00 89 ASP A N 1
ATOM 657 C CA . ASP A 1 89 ? 9.587 6.723 -11.047 1.00 89.00 89 ASP A CA 1
ATOM 658 C C . ASP A 1 89 ? 8.464 5.791 -10.554 1.00 89.00 89 ASP A C 1
ATOM 660 O O . ASP A 1 89 ? 7.686 5.226 -11.332 1.00 89.00 89 ASP A O 1
ATOM 664 N N . GLY A 1 90 ? 8.427 5.554 -9.242 1.00 91.94 90 GLY A N 1
ATOM 665 C CA . GLY A 1 90 ? 7.462 4.682 -8.592 1.00 91.94 90 GLY A CA 1
ATOM 666 C C . GLY A 1 90 ? 6.040 5.239 -8.654 1.00 91.94 90 GLY A C 1
ATOM 667 O O . GLY A 1 90 ? 5.795 6.444 -8.602 1.00 91.94 90 GLY A O 1
ATOM 668 N N . TRP A 1 91 ? 5.063 4.343 -8.738 1.00 95.81 91 TRP A N 1
ATOM 669 C CA . TRP A 1 91 ? 3.650 4.700 -8.669 1.00 95.81 91 TRP A CA 1
ATOM 670 C C . TRP A 1 91 ? 3.150 4.749 -7.222 1.00 95.81 91 TRP A C 1
ATOM 672 O O . TRP A 1 91 ? 3.729 4.161 -6.307 1.00 95.81 91 TRP A O 1
ATOM 682 N N . LYS A 1 92 ? 2.013 5.417 -7.027 1.00 97.25 92 LYS A N 1
ATOM 683 C CA . LYS A 1 92 ? 1.240 5.354 -5.786 1.00 97.25 92 LYS A CA 1
ATOM 684 C C . LYS A 1 92 ? -0.250 5.273 -6.073 1.00 97.25 92 LYS A C 1
ATOM 686 O O . LYS A 1 92 ? -0.720 5.832 -7.066 1.00 97.25 92 LYS A O 1
ATOM 691 N N . ILE A 1 93 ? -0.989 4.583 -5.213 1.00 97.56 93 ILE A N 1
ATOM 692 C CA . ILE A 1 93 ? -2.447 4.464 -5.303 1.00 97.56 93 ILE A CA 1
ATOM 693 C C . ILE A 1 93 ? -3.082 4.498 -3.918 1.00 97.56 93 ILE A C 1
ATOM 695 O O . ILE A 1 93 ? -2.520 3.980 -2.963 1.00 97.56 93 ILE A O 1
ATOM 699 N N . ALA A 1 94 ? -4.292 5.041 -3.832 1.00 97.56 94 ALA A N 1
ATOM 700 C CA . ALA A 1 94 ? -5.131 4.930 -2.646 1.00 97.56 94 ALA A CA 1
ATOM 701 C C . ALA A 1 94 ? -6.122 3.771 -2.817 1.00 97.56 94 ALA A C 1
ATOM 703 O O . ALA A 1 94 ? -6.826 3.688 -3.827 1.00 97.56 94 ALA A O 1
ATOM 704 N N . VAL A 1 95 ? -6.194 2.884 -1.826 1.00 97.50 95 VAL A N 1
ATOM 705 C CA . VAL A 1 95 ? -7.023 1.675 -1.850 1.00 97.50 95 VAL A CA 1
ATOM 706 C C . VAL A 1 95 ? -7.928 1.663 -0.631 1.00 97.50 95 VAL A C 1
ATOM 708 O O . VAL A 1 95 ? -7.460 1.672 0.506 1.00 97.50 95 VAL A O 1
ATOM 711 N N . ARG A 1 96 ? -9.243 1.610 -0.858 1.00 96.94 96 ARG A N 1
ATOM 712 C CA . ARG A 1 96 ? -10.211 1.406 0.226 1.00 96.94 96 ARG A CA 1
ATOM 713 C C . ARG A 1 96 ? -10.098 -0.024 0.730 1.00 96.94 96 ARG A C 1
ATOM 715 O O . ARG A 1 96 ? -10.280 -0.956 -0.047 1.00 96.94 96 ARG A O 1
ATOM 722 N N . THR A 1 97 ? -9.849 -0.200 2.016 1.00 95.69 97 THR A N 1
ATOM 723 C CA . THR A 1 97 ? -9.628 -1.520 2.628 1.00 95.69 97 THR A CA 1
ATOM 724 C C . THR A 1 97 ? -10.918 -2.284 2.875 1.00 95.69 97 THR A C 1
ATOM 726 O O . THR A 1 97 ? -10.873 -3.502 2.986 1.00 95.69 97 THR A O 1
ATOM 729 N N . ARG A 1 98 ? -12.058 -1.574 2.948 1.00 94.88 98 ARG A N 1
ATOM 730 C CA . ARG A 1 98 ? -13.367 -2.125 3.342 1.00 94.88 98 ARG A CA 1
ATOM 731 C C . ARG A 1 98 ? -13.211 -3.009 4.575 1.00 94.88 98 ARG A C 1
ATOM 733 O O . ARG A 1 98 ? -13.478 -4.208 4.518 1.00 94.88 98 ARG A O 1
ATOM 740 N N . LEU A 1 99 ? -12.696 -2.407 5.648 1.00 93.75 99 LEU A N 1
ATOM 741 C CA . LEU A 1 99 ? -12.574 -3.097 6.923 1.00 93.75 99 LEU A CA 1
ATOM 742 C C . LEU A 1 99 ? -13.928 -3.689 7.279 1.00 93.75 99 LEU A C 1
ATOM 744 O O . LEU A 1 99 ? -14.953 -2.998 7.229 1.00 93.75 99 LEU A O 1
ATOM 748 N N . GLU A 1 100 ? -13.917 -4.962 7.636 1.00 88.44 100 GLU A N 1
ATOM 749 C CA . GLU A 1 100 ? -15.050 -5.523 8.329 1.00 88.44 100 GLU A CA 1
ATOM 750 C C . GLU A 1 100 ? -15.092 -4.766 9.649 1.00 88.44 100 GLU A C 1
ATOM 752 O O . GLU A 1 100 ? -14.139 -4.796 10.432 1.00 88.44 100 GLU A O 1
ATOM 757 N N . VAL A 1 101 ? -16.162 -3.995 9.876 1.00 67.62 101 VAL A N 1
ATOM 758 C CA . VAL A 1 101 ? -16.454 -3.539 11.233 1.00 67.62 101 VAL A CA 1
ATOM 759 C C . VAL A 1 101 ? -16.390 -4.817 12.040 1.00 67.62 101 VAL A C 1
ATOM 761 O O . VAL A 1 101 ? -17.162 -5.720 11.721 1.00 67.62 101 VAL A O 1
ATOM 764 N N . ALA A 1 102 ? -15.443 -4.923 12.981 1.00 55.59 102 ALA A N 1
ATOM 765 C CA . ALA A 1 102 ? -15.377 -6.021 13.931 1.00 55.59 102 ALA A CA 1
ATOM 766 C C . ALA A 1 102 ? -16.745 -6.036 14.596 1.00 55.59 102 ALA A C 1
ATOM 768 O O . ALA A 1 102 ? -17.039 -5.232 15.484 1.00 55.59 102 ALA A O 1
ATOM 769 N N . GLY A 1 103 ? -17.654 -6.795 13.999 1.00 45.06 103 GLY A N 1
ATOM 770 C CA . GLY A 1 103 ? -19.065 -6.530 14.114 1.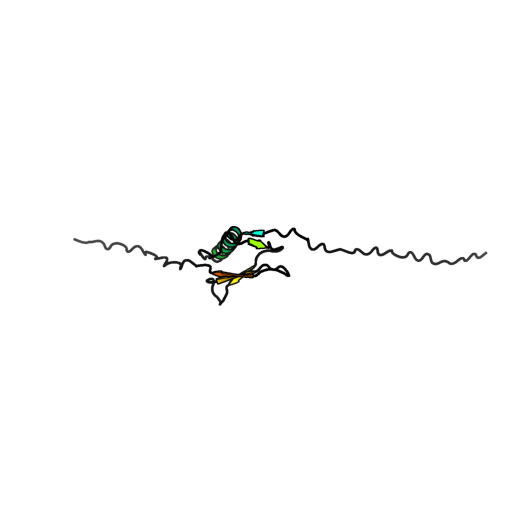00 45.06 103 GLY A CA 1
ATOM 771 C C . GLY A 1 103 ? -19.400 -7.091 15.445 1.00 45.06 103 GLY A C 1
ATOM 772 O O . GLY A 1 103 ? -19.602 -8.286 15.487 1.00 45.06 103 GLY A O 1
ATOM 773 N N . ARG A 1 104 ? -19.333 -6.258 16.493 1.00 48.28 104 ARG A N 1
ATOM 774 C CA . ARG A 1 104 ? -19.513 -6.626 17.893 1.00 48.28 104 ARG A CA 1
ATOM 775 C C . ARG A 1 104 ? -19.026 -8.057 18.104 1.00 48.28 104 ARG A C 1
ATOM 777 O O . ARG A 1 104 ? -19.824 -8.979 17.948 1.00 48.28 104 ARG A O 1
ATOM 784 N N . PHE A 1 105 ? -17.782 -8.273 18.529 1.00 50.75 105 PHE A N 1
ATOM 785 C CA . PHE A 1 105 ? -17.530 -9.489 19.301 1.00 50.75 105 PHE A CA 1
ATOM 786 C C . PHE A 1 105 ? -18.500 -9.434 20.487 1.00 50.75 105 PHE A C 1
ATOM 788 O O . PHE A 1 105 ? -18.219 -8.839 21.525 1.00 50.75 105 PHE A O 1
ATOM 795 N N . LYS A 1 106 ? -19.720 -9.945 20.292 1.00 46.06 106 LYS A N 1
ATOM 796 C CA . LYS A 1 106 ? -20.750 -10.056 21.292 1.00 46.06 106 LYS A CA 1
ATOM 797 C C . LYS A 1 106 ? -20.158 -11.162 22.123 1.00 46.06 106 LYS A C 1
ATOM 799 O O . LYS A 1 106 ? -20.355 -12.336 21.819 1.00 46.06 106 LYS A O 1
ATOM 804 N N . LYS A 1 107 ? -19.379 -10.780 23.138 1.00 48.47 107 LYS A N 1
ATOM 805 C CA . LYS A 1 107 ? -19.239 -11.594 24.330 1.00 48.47 107 LYS A CA 1
ATOM 806 C C . LYS A 1 107 ? -20.677 -11.868 24.746 1.00 48.47 107 LYS A C 1
ATOM 808 O O . LYS A 1 107 ? -21.315 -11.058 25.412 1.00 48.47 107 LYS A O 1
ATOM 813 N N . ARG A 1 108 ? -21.237 -12.979 24.270 1.00 56.06 108 ARG A N 1
ATOM 814 C CA . ARG A 1 108 ? -22.293 -13.664 24.984 1.00 56.06 108 ARG A CA 1
ATOM 815 C C . ARG A 1 108 ? -21.598 -14.069 26.273 1.00 56.06 108 ARG A C 1
ATOM 817 O O . ARG A 1 108 ? -20.983 -15.123 26.348 1.00 56.06 108 ARG A O 1
ATOM 824 N N . HIS A 1 109 ? -21.599 -13.169 27.252 1.00 60.38 109 HIS A N 1
ATOM 825 C CA . HIS A 1 109 ? -21.561 -13.606 28.630 1.00 60.38 109 HIS A CA 1
ATOM 826 C C . HIS A 1 109 ? -22.712 -14.604 28.709 1.00 60.38 109 HIS A C 1
ATOM 828 O O . HIS A 1 109 ? -23.860 -14.223 28.473 1.00 60.38 109 HIS A O 1
ATOM 834 N N . ASN A 1 110 ? -22.385 -15.889 28.849 1.00 57.19 110 ASN A N 1
ATOM 835 C CA . ASN A 1 110 ? -23.378 -16.917 29.099 1.00 57.19 110 ASN A CA 1
ATOM 836 C C . ASN A 1 110 ? -24.185 -16.429 30.298 1.00 57.19 110 ASN A C 1
ATOM 838 O O . ASN A 1 110 ? -23.673 -16.374 31.414 1.00 57.19 110 ASN A O 1
ATOM 842 N N . ALA A 1 111 ? -25.421 -16.010 30.039 1.00 61.72 111 ALA A N 1
ATOM 843 C CA . ALA A 1 111 ? -26.410 -15.876 31.080 1.00 61.72 111 ALA A CA 1
ATOM 844 C C . ALA A 1 111 ? -26.532 -17.269 31.698 1.00 61.72 111 ALA A C 1
ATOM 846 O O . ALA A 1 111 ? -26.922 -18.222 31.023 1.00 61.72 111 ALA A O 1
ATOM 847 N N . ILE A 1 112 ? -26.104 -17.389 32.949 1.00 67.19 112 ILE A N 1
ATOM 848 C CA . ILE A 1 112 ? -26.404 -18.541 33.791 1.00 67.19 112 ILE A CA 1
ATOM 849 C C . ILE A 1 112 ? -27.937 -18.605 33.852 1.00 67.19 112 ILE A C 1
ATOM 851 O O . ILE A 1 112 ? -28.547 -17.611 34.256 1.00 67.19 112 ILE A O 1
ATOM 855 N N . PRO A 1 113 ? -28.590 -19.692 33.403 1.00 66.62 113 PRO A N 1
ATOM 856 C CA . PRO A 1 113 ? -30.026 -19.815 33.575 1.00 66.62 113 PRO A CA 1
ATOM 857 C C . PRO A 1 113 ? -30.326 -19.830 35.075 1.00 66.62 113 PRO A C 1
ATOM 859 O O . PRO A 1 113 ? -29.734 -20.609 35.821 1.00 66.62 113 PRO A O 1
ATOM 862 N N . SER A 1 114 ? -31.223 -18.948 35.513 1.00 66.69 114 SER A N 1
ATOM 863 C CA . SER A 1 114 ? -31.722 -18.943 36.887 1.00 66.69 114 SER A CA 1
ATOM 864 C C . SER A 1 114 ? -32.406 -20.289 37.169 1.00 66.69 114 SER A C 1
ATOM 866 O O . SER A 1 114 ? -33.214 -20.719 36.340 1.00 66.69 114 SER A O 1
ATOM 868 N N . PRO A 1 115 ? -32.115 -20.980 38.286 1.00 64.75 115 PRO A N 1
ATOM 869 C CA . PRO A 1 115 ? -32.838 -22.196 38.629 1.00 64.75 115 PRO A CA 1
ATOM 870 C C . PRO A 1 115 ? -34.301 -21.844 38.923 1.00 64.75 115 PRO A C 1
ATOM 872 O O . PRO A 1 115 ? -34.587 -20.976 39.749 1.00 64.75 115 PRO A O 1
ATOM 875 N N . ASN A 1 116 ? -35.224 -22.500 38.218 1.00 66.88 116 ASN A N 1
ATOM 876 C CA . ASN A 1 116 ? -36.642 -22.475 38.557 1.00 66.88 116 ASN A CA 1
ATOM 877 C C . ASN A 1 116 ? -36.849 -23.335 39.809 1.00 66.88 116 ASN A C 1
ATOM 879 O O . ASN A 1 116 ? -36.585 -24.534 39.772 1.00 66.88 116 ASN A O 1
ATOM 883 N N . PHE A 1 117 ? -37.333 -22.724 40.889 1.00 59.62 117 PHE A N 1
ATOM 884 C CA . PHE A 1 117 ? -37.974 -23.437 41.990 1.00 59.62 117 PHE A CA 1
ATOM 885 C C . PHE A 1 117 ? -39.481 -23.365 41.752 1.00 59.62 117 PHE A C 1
ATOM 887 O O . PHE A 1 117 ? -40.106 -22.341 42.029 1.00 59.62 117 PHE A O 1
ATOM 894 N N . GLY A 1 118 ? -40.017 -24.428 41.159 1.00 52.31 118 GLY A N 1
ATOM 895 C CA . GLY A 1 118 ? -41.444 -24.701 41.026 1.00 52.31 118 GLY A CA 1
ATOM 896 C C . GLY A 1 118 ? -41.736 -26.076 41.593 1.00 52.31 118 GLY A C 1
ATOM 897 O O . GLY A 1 118 ? -40.871 -26.961 41.398 1.00 52.31 118 GLY A O 1
#

Foldseek 3Di:
DDDDDDDDPPVPPPPPDPPPPPCPDPPDFDKDFQVNVQVVVQVVQVVVVWHFRKDTDRHDIDTDAPDDWDWDDPPPDPQWIWIWRPDPPIDIDIIGRHTDPPPPPPPCPPPPPDDDDD

Sequence (118 aa):
MKKSFSLAAKKILATIGFMIVSLNGLQAAGSISGVELRGHLTSYLAEQGLVGAPALNSSRQFRACSADLQFSPLFGSFQTIEIRCPDNDGWKIAVRTRLEVAGRFKKRHNAIPSPNFG

pLDDT: mean 79.38, std 19.9, range [40.5, 98.19]